Protein AF-A0A816T685-F1 (afdb_monomer_lite)

Radius of gyration: 14.07 Å; chains: 1; bounding box: 38×31×33 Å

Foldseek 3Di:
DDPDPDFDPPDLQDPQEGEAEAELAPPRNCQQLDPPHPRLVVLLSCVVSVHQAYEYEHEDQCNDVVRVDPVSVVVSLVSVLVSNVVSPHDSVRYHYHYDYPVVRDPVPDHDPSNPVGD

Sequence (118 aa):
MFRRYAMCFCSREDADCALLMVSASDGEFEAGISKYGQTREHTLLAYTLGIKQIIIGVNKMDTTRPPYSEDRFNEITLEVIKCMQKIGYQSHVITIIPMSGFYGDNLVQHSDKMPWFQ

InterPro domains:
  IPR000795 Translational (tr)-type GTP-binding domain [PF00009] (14-107)
  IPR027417 P-loop containing nucleoside triphosphate hydrolase [G3DSA:3.40.50.300] (6-118)
  IPR027417 P-loop containing nucleoside triphosphate hydrolase [SSF52540] (8-117)
  IPR050100 Translation factor GTPase superfamily members [PTHR23115] (13-118)

Structure (mmCIF, N/CA/C/O backbone):
data_AF-A0A816T685-F1
#
_entry.id   AF-A0A816T685-F1
#
loop_
_atom_site.group_PDB
_atom_site.id
_atom_site.type_symbol
_atom_site.label_atom_id
_atom_site.label_alt_id
_atom_site.label_comp_id
_atom_site.label_asym_id
_atom_site.label_entity_id
_atom_site.label_seq_id
_atom_site.pdbx_PDB_ins_code
_atom_site.Cartn_x
_atom_site.Cartn_y
_atom_site.Cartn_z
_atom_site.occupancy
_atom_site.B_iso_or_equiv
_atom_site.auth_seq_id
_atom_site.auth_comp_id
_atom_site.auth_asym_id
_atom_site.auth_atom_id
_atom_site.pdbx_PDB_model_num
ATOM 1 N N . MET A 1 1 ? -4.171 15.090 -18.394 1.00 32.56 1 MET A N 1
ATOM 2 C CA . MET A 1 1 ? -3.419 15.059 -17.118 1.00 32.56 1 MET A CA 1
ATOM 3 C C . MET A 1 1 ? -4.296 14.393 -16.052 1.00 32.56 1 MET A C 1
ATOM 5 O O . MET A 1 1 ? -4.934 15.070 -15.260 1.00 32.56 1 MET A O 1
ATOM 9 N N . 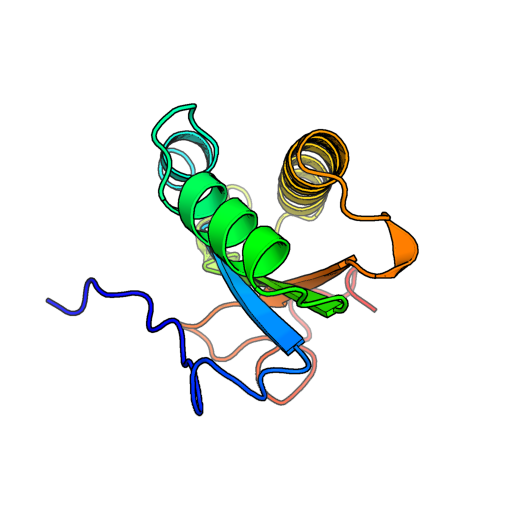PHE A 1 2 ? -4.419 13.061 -16.101 1.00 26.45 2 PHE A N 1
ATOM 10 C CA . PHE A 1 2 ? -5.257 12.269 -15.189 1.00 26.45 2 PHE A CA 1
ATOM 11 C C . PHE A 1 2 ? -4.505 12.038 -13.869 1.00 26.45 2 PHE A C 1
ATOM 13 O O . PHE A 1 2 ? -3.714 11.111 -13.740 1.00 26.45 2 PHE A O 1
ATOM 20 N N . ARG A 1 3 ? -4.715 12.927 -12.896 1.00 28.95 3 ARG A N 1
ATOM 21 C CA . ARG A 1 3 ? -4.254 12.783 -11.506 1.00 28.95 3 ARG A CA 1
ATOM 22 C C . ARG A 1 3 ? -5.460 12.853 -10.576 1.00 28.95 3 ARG A C 1
ATOM 24 O O . ARG A 1 3 ? -5.685 13.879 -9.949 1.00 28.95 3 ARG A O 1
ATOM 31 N N . ARG A 1 4 ? -6.247 11.780 -10.511 1.00 32.28 4 ARG A N 1
ATOM 32 C CA . ARG A 1 4 ? -7.156 11.483 -9.392 1.00 32.28 4 ARG A CA 1
ATOM 33 C C . ARG A 1 4 ? -7.274 9.967 -9.300 1.00 32.28 4 ARG A C 1
ATOM 35 O O . ARG A 1 4 ? -7.894 9.352 -10.159 1.00 32.28 4 ARG A O 1
ATOM 42 N N . TYR A 1 5 ? -6.620 9.375 -8.304 1.00 37.12 5 TYR A N 1
ATOM 43 C CA . TYR A 1 5 ? -6.903 8.003 -7.898 1.00 37.12 5 TYR A CA 1
ATOM 44 C C . TYR A 1 5 ? -8.368 7.978 -7.453 1.00 37.12 5 TYR A C 1
ATOM 46 O O . TYR A 1 5 ? -8.736 8.637 -6.482 1.00 37.12 5 TYR A O 1
ATOM 54 N N . ALA A 1 6 ? -9.212 7.325 -8.248 1.00 33.47 6 ALA A N 1
ATOM 55 C CA . ALA A 1 6 ? -10.629 7.183 -7.977 1.00 33.47 6 ALA A CA 1
ATOM 56 C C . ALA A 1 6 ? -10.798 6.199 -6.818 1.00 33.47 6 ALA A C 1
ATOM 58 O O . ALA A 1 6 ? -10.629 4.995 -6.985 1.00 33.47 6 ALA A O 1
ATOM 59 N N . MET A 1 7 ? -11.114 6.723 -5.638 1.00 41.91 7 MET A N 1
ATOM 60 C CA . MET A 1 7 ? -11.726 5.922 -4.590 1.00 41.91 7 MET A CA 1
ATOM 61 C C . MET A 1 7 ? -13.208 5.791 -4.950 1.00 41.91 7 MET A C 1
ATOM 63 O O . MET A 1 7 ? -13.951 6.773 -4.903 1.00 41.91 7 MET A O 1
ATOM 67 N N . CYS A 1 8 ? -13.618 4.613 -5.416 1.00 36.41 8 CYS A N 1
ATOM 68 C CA . CYS A 1 8 ? -15.006 4.341 -5.772 1.00 36.41 8 CYS A CA 1
ATOM 69 C C . CYS A 1 8 ? -15.786 4.017 -4.489 1.00 36.41 8 CYS A C 1
ATOM 71 O O . CYS A 1 8 ? -15.747 2.889 -4.010 1.00 36.41 8 CYS A O 1
ATOM 73 N N . PHE A 1 9 ? -16.458 5.014 -3.909 1.00 38.94 9 PHE A N 1
ATOM 74 C CA . PHE A 1 9 ? -17.498 4.785 -2.904 1.00 38.94 9 PHE A CA 1
ATOM 75 C C . PHE A 1 9 ? -18.818 4.532 -3.637 1.00 38.94 9 PHE A C 1
ATOM 77 O O . PHE A 1 9 ? -19.468 5.478 -4.083 1.00 38.94 9 PHE A O 1
ATOM 84 N N . CYS A 1 10 ? -19.226 3.272 -3.768 1.00 35.25 10 CYS A N 1
ATOM 85 C CA . CYS A 1 10 ? -20.617 2.960 -4.080 1.00 35.25 10 CYS A CA 1
ATOM 86 C C . CYS A 1 10 ? -21.398 3.131 -2.771 1.00 35.25 10 CYS A C 1
ATOM 88 O O . CYS A 1 10 ? -21.337 2.252 -1.929 1.00 35.25 10 CYS A O 1
ATOM 90 N N . SER A 1 11 ? -22.020 4.299 -2.580 1.00 39.06 11 SER A N 1
ATOM 91 C CA . SER A 1 11 ? -22.828 4.690 -1.410 1.00 39.06 11 SER A CA 1
ATOM 92 C C . SER A 1 11 ? -22.114 4.562 -0.054 1.00 39.06 11 SER A C 1
ATOM 94 O O . SER A 1 11 ? -21.847 3.485 0.456 1.00 39.06 11 SER A O 1
ATOM 96 N N . ARG A 1 12 ? -21.848 5.710 0.575 1.00 48.81 12 ARG A N 1
ATOM 97 C CA . ARG A 1 12 ? -21.144 5.906 1.862 1.00 48.81 12 ARG A CA 1
ATOM 98 C C . ARG A 1 12 ? -21.656 5.061 3.053 1.00 48.81 12 ARG A C 1
ATOM 100 O O . ARG A 1 12 ? -21.038 5.109 4.110 1.00 48.81 12 ARG A O 1
ATOM 107 N N . GLU A 1 13 ? -22.752 4.324 2.892 1.00 49.91 13 GLU A N 1
ATOM 108 C CA . GLU A 1 13 ? -23.515 3.668 3.958 1.00 49.91 13 GLU A CA 1
ATOM 109 C C . GLU A 1 13 ? -23.499 2.125 3.879 1.00 49.91 13 GLU A C 1
ATOM 111 O O . GLU A 1 13 ? -23.742 1.495 4.899 1.00 49.91 13 GLU A O 1
ATOM 116 N N . ASP A 1 14 ? -23.098 1.519 2.747 1.00 47.38 14 ASP A N 1
ATOM 117 C CA . ASP A 1 14 ? -23.110 0.050 2.538 1.00 47.38 14 ASP A CA 1
ATOM 118 C C . ASP A 1 14 ? -21.807 -0.489 1.903 1.00 47.38 14 ASP A C 1
ATOM 120 O O . ASP A 1 14 ? -21.795 -1.498 1.199 1.00 47.38 14 ASP A O 1
ATOM 124 N N . ALA A 1 15 ? -20.680 0.203 2.078 1.00 59.19 15 ALA A N 1
ATOM 125 C CA . ALA A 1 15 ? -19.406 -0.288 1.558 1.00 59.19 15 ALA A CA 1
ATOM 126 C C . ALA A 1 15 ? -18.848 -1.403 2.462 1.00 59.19 15 ALA A C 1
ATOM 128 O O . ALA A 1 15 ? -18.256 -1.128 3.503 1.00 59.19 15 ALA A O 1
ATOM 129 N N . ASP A 1 16 ? -18.986 -2.661 2.043 1.00 68.56 16 ASP A N 1
ATOM 130 C CA . ASP A 1 16 ? -18.424 -3.812 2.770 1.00 68.56 16 ASP A CA 1
ATOM 131 C C . ASP A 1 16 ? -16.889 -3.904 2.667 1.00 68.56 16 ASP A C 1
ATOM 133 O O . ASP A 1 16 ? -16.221 -4.429 3.567 1.00 68.56 16 ASP A O 1
ATOM 137 N N . CYS A 1 17 ? -16.323 -3.368 1.578 1.00 78.31 17 CYS A N 1
ATOM 138 C CA . CYS A 1 17 ? -14.901 -3.444 1.250 1.00 78.31 17 CYS A CA 1
ATOM 139 C C . CYS A 1 17 ? -14.368 -2.097 0.742 1.00 78.31 17 CYS A C 1
ATOM 141 O O . CYS A 1 17 ? -15.007 -1.428 -0.071 1.00 78.31 17 CYS A O 1
ATOM 143 N N . ALA A 1 18 ? -13.154 -1.730 1.157 1.00 83.50 18 ALA A N 1
ATOM 144 C CA . ALA A 1 18 ? -12.430 -0.573 0.633 1.00 83.50 18 ALA A CA 1
ATOM 145 C C . ALA A 1 18 ? -11.273 -1.019 -0.265 1.00 83.50 18 ALA A C 1
ATOM 147 O O . ALA A 1 18 ? -10.512 -1.912 0.100 1.00 83.50 18 ALA A O 1
ATOM 148 N N . LEU A 1 19 ? -11.103 -0.354 -1.410 1.00 84.75 19 LEU A N 1
ATOM 149 C CA . LEU A 1 19 ? -9.917 -0.493 -2.252 1.00 84.75 19 LEU A CA 1
ATOM 150 C C . LEU A 1 19 ? -9.040 0.750 -2.105 1.00 84.75 19 LEU A C 1
ATOM 152 O O . LEU A 1 19 ? -9.465 1.867 -2.411 1.00 84.75 19 LEU A O 1
ATOM 156 N N . LEU A 1 20 ? -7.800 0.549 -1.674 1.00 86.12 20 LEU A N 1
ATOM 157 C CA . LEU A 1 20 ? -6.802 1.594 -1.518 1.00 86.12 20 LEU A CA 1
ATOM 158 C C . LEU A 1 20 ? -5.663 1.379 -2.509 1.00 86.12 20 LEU A C 1
ATOM 160 O O . LEU A 1 20 ? -5.048 0.322 -2.542 1.00 86.12 20 LEU A O 1
ATOM 164 N N . MET A 1 21 ? -5.350 2.399 -3.299 1.00 87.00 21 MET A N 1
ATOM 165 C CA . MET A 1 21 ? -4.258 2.338 -4.270 1.00 87.00 21 MET A CA 1
ATOM 166 C C . MET A 1 21 ? -3.020 3.049 -3.729 1.00 87.00 21 MET A C 1
ATOM 168 O O . MET A 1 21 ? -3.092 4.210 -3.322 1.00 87.00 21 MET A O 1
ATOM 172 N N . VAL A 1 22 ? -1.881 2.364 -3.765 1.00 87.94 22 VAL A N 1
ATOM 173 C CA . VAL A 1 22 ? -0.570 2.861 -3.330 1.00 87.94 22 VAL A CA 1
ATOM 174 C C . VAL A 1 22 ? 0.390 2.800 -4.513 1.00 87.94 22 VAL A C 1
ATOM 176 O O . VAL A 1 22 ? 0.348 1.860 -5.293 1.00 87.94 22 VAL A O 1
ATOM 179 N N . SER A 1 23 ? 1.238 3.810 -4.683 1.00 88.00 23 SER A N 1
ATOM 180 C CA . SER A 1 23 ? 2.259 3.816 -5.737 1.00 88.00 23 SER A CA 1
ATOM 181 C C . SER A 1 23 ? 3.535 3.137 -5.243 1.00 88.00 23 SER A C 1
ATOM 183 O O . SER A 1 23 ? 3.962 3.427 -4.130 1.00 88.00 23 SER A O 1
ATOM 185 N N . ALA A 1 24 ? 4.145 2.279 -6.063 1.00 88.06 24 ALA A N 1
ATOM 186 C CA . ALA A 1 24 ? 5.448 1.665 -5.802 1.00 88.06 24 ALA A CA 1
ATOM 187 C C . ALA A 1 24 ? 6.637 2.526 -6.256 1.00 88.06 24 ALA A C 1
ATOM 189 O O . ALA A 1 24 ? 7.787 2.177 -5.992 1.00 88.06 24 ALA A O 1
ATOM 190 N N . SER A 1 25 ? 6.376 3.635 -6.957 1.00 86.62 25 SER A N 1
ATOM 191 C CA . SER A 1 25 ? 7.431 4.539 -7.410 1.00 86.62 25 SER A CA 1
ATOM 192 C C . SER A 1 25 ? 8.120 5.220 -6.226 1.00 86.62 25 SER A C 1
ATOM 194 O O . SER A 1 25 ? 7.454 5.761 -5.336 1.00 86.62 25 SER A O 1
ATOM 196 N N . ASP A 1 26 ? 9.450 5.279 -6.276 1.00 83.19 26 ASP A N 1
ATOM 197 C CA . ASP A 1 26 ? 10.262 5.997 -5.294 1.00 83.19 26 ASP A CA 1
ATOM 198 C C . ASP A 1 26 ? 9.869 7.482 -5.237 1.00 83.19 26 ASP A C 1
ATOM 200 O O . ASP A 1 26 ? 9.749 8.163 -6.260 1.00 83.19 26 ASP A O 1
ATOM 204 N N . GLY A 1 27 ? 9.639 7.988 -4.030 1.00 82.50 27 GLY A N 1
ATOM 205 C CA . GLY A 1 27 ? 9.172 9.341 -3.738 1.00 82.50 27 GLY A CA 1
ATOM 206 C C . GLY A 1 27 ? 7.648 9.478 -3.682 1.00 82.50 27 GLY A C 1
ATOM 207 O O . GLY A 1 27 ? 7.137 10.246 -2.865 1.00 82.50 27 GLY A O 1
ATOM 208 N N . GLU A 1 28 ? 6.898 8.740 -4.509 1.00 83.56 28 GLU A N 1
ATOM 209 C CA . GLU A 1 28 ? 5.428 8.749 -4.443 1.00 83.56 28 GLU A CA 1
ATOM 210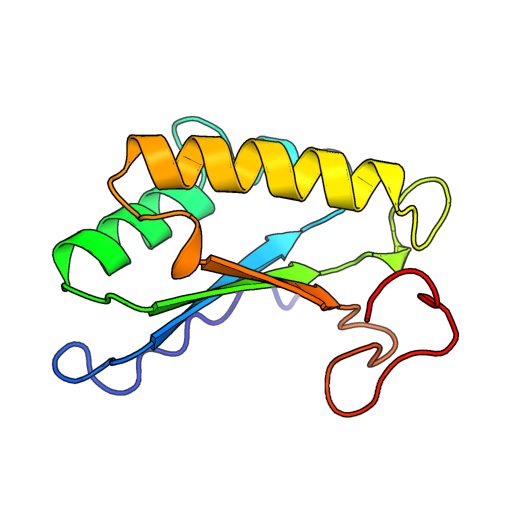 C C . GLU A 1 28 ? 4.913 7.912 -3.265 1.00 83.56 28 GLU A C 1
ATOM 212 O O . GLU A 1 28 ? 3.959 8.323 -2.596 1.00 83.56 28 GLU A O 1
ATOM 217 N N . PHE A 1 29 ? 5.555 6.771 -2.991 1.00 85.62 29 PHE A N 1
ATOM 218 C CA . PHE A 1 29 ? 5.228 5.919 -1.848 1.00 85.62 29 PHE A CA 1
ATOM 219 C C . PHE A 1 29 ? 5.413 6.665 -0.519 1.00 85.62 29 PHE A C 1
ATOM 221 O O . PHE A 1 29 ? 4.498 6.747 0.305 1.00 85.62 29 PHE A O 1
ATOM 228 N N . GLU A 1 30 ? 6.579 7.282 -0.341 1.00 85.38 30 GLU A N 1
ATOM 229 C CA . GLU A 1 30 ? 6.979 7.977 0.880 1.00 85.38 30 GLU A CA 1
ATOM 230 C C . GLU A 1 30 ? 6.104 9.212 1.128 1.00 85.38 30 GLU A C 1
ATOM 232 O O . GLU A 1 30 ? 5.701 9.483 2.262 1.00 85.38 30 GLU A O 1
ATOM 237 N N . ALA A 1 31 ? 5.733 9.934 0.065 1.00 84.38 31 ALA A N 1
ATOM 238 C CA . ALA A 1 31 ? 4.780 11.034 0.159 1.00 84.38 31 ALA A CA 1
ATOM 239 C C . ALA A 1 31 ? 3.387 10.545 0.597 1.00 84.38 31 ALA A C 1
ATOM 241 O O . ALA A 1 31 ? 2.736 11.190 1.426 1.00 84.38 31 ALA A O 1
ATOM 242 N N . GLY A 1 32 ? 2.945 9.392 0.084 1.00 79.81 32 GLY A N 1
ATOM 243 C CA . GLY A 1 32 ? 1.651 8.785 0.398 1.00 79.81 32 GLY A CA 1
ATOM 244 C C . GLY A 1 32 ? 1.533 8.256 1.830 1.00 79.81 32 GLY A C 1
ATOM 245 O O . GLY A 1 32 ? 0.477 8.415 2.442 1.00 79.81 32 GLY A O 1
ATOM 246 N N . ILE A 1 33 ? 2.604 7.676 2.383 1.00 81.75 33 ILE A N 1
ATOM 247 C CA . ILE A 1 33 ? 2.635 7.126 3.754 1.00 81.75 33 ILE A CA 1
ATOM 248 C C . ILE A 1 33 ? 3.007 8.170 4.824 1.00 81.75 33 ILE A C 1
ATOM 250 O O . ILE A 1 33 ? 2.948 7.897 6.026 1.00 81.75 33 ILE A O 1
ATOM 254 N N . SER A 1 34 ? 3.388 9.378 4.400 1.00 80.94 34 SER A N 1
ATOM 255 C CA . SER A 1 34 ? 3.750 10.477 5.295 1.00 80.94 34 SER A CA 1
ATOM 256 C C . SER A 1 34 ? 2.608 10.871 6.251 1.00 80.94 34 SER A C 1
ATOM 258 O O . SER A 1 34 ? 1.444 10.509 6.076 1.00 80.94 34 SER A O 1
ATOM 260 N N . LYS A 1 35 ? 2.921 11.659 7.293 1.00 70.31 35 LYS A N 1
ATOM 261 C CA . LYS A 1 35 ? 1.937 12.066 8.320 1.00 70.31 35 LYS A CA 1
ATOM 262 C C . LYS A 1 35 ? 0.705 12.786 7.756 1.00 70.31 35 LYS A C 1
ATOM 264 O O . LYS A 1 35 ? -0.360 12.638 8.346 1.00 70.31 35 LYS A O 1
ATOM 269 N N . TYR A 1 36 ? 0.865 13.513 6.651 1.00 71.19 36 TYR A N 1
ATOM 270 C CA . TYR A 1 36 ? -0.201 14.213 5.917 1.00 71.19 36 TYR A CA 1
ATOM 271 C C . TYR A 1 36 ? -0.516 13.529 4.578 1.00 71.19 36 TYR A C 1
ATOM 273 O O . TYR A 1 36 ? -1.079 14.132 3.667 1.00 71.19 36 TYR A O 1
ATOM 281 N N . GLY A 1 37 ? -0.085 12.278 4.434 1.00 77.88 37 GLY A N 1
ATOM 282 C CA . GLY A 1 37 ? -0.269 11.498 3.231 1.00 77.88 37 GLY A CA 1
ATOM 283 C C . GLY A 1 37 ? -1.732 11.118 3.039 1.00 77.88 37 GLY A C 1
ATOM 284 O O . GLY A 1 37 ? -2.424 10.712 3.976 1.00 77.88 37 GLY A O 1
ATOM 285 N N . GLN A 1 38 ? -2.188 11.219 1.793 1.00 78.31 38 GLN A N 1
ATOM 286 C CA . GLN A 1 38 ? -3.563 10.899 1.404 1.00 78.31 38 GLN A CA 1
ATOM 287 C C . GLN A 1 38 ? -3.935 9.452 1.748 1.00 78.31 38 GLN A C 1
ATOM 289 O O . GLN A 1 38 ? -5.052 9.185 2.175 1.00 78.31 38 GLN A O 1
ATOM 294 N N . THR A 1 39 ? -2.989 8.515 1.639 1.00 79.75 39 THR A N 1
ATOM 295 C CA . THR A 1 39 ? -3.204 7.096 1.954 1.00 79.75 39 THR A CA 1
ATOM 296 C C . THR A 1 39 ? -3.648 6.905 3.402 1.00 79.75 39 THR A C 1
ATOM 298 O O . THR A 1 39 ? -4.566 6.133 3.673 1.00 79.75 39 THR A O 1
ATOM 301 N N . ARG A 1 40 ? -3.049 7.647 4.341 1.00 80.00 40 ARG A N 1
ATOM 302 C CA . ARG A 1 40 ? -3.374 7.550 5.766 1.00 80.00 40 ARG A CA 1
ATOM 303 C C . ARG A 1 40 ? -4.734 8.160 6.091 1.00 80.00 40 ARG A C 1
ATOM 305 O O . ARG A 1 40 ? -5.500 7.552 6.831 1.00 80.00 40 ARG A O 1
ATOM 312 N N . GLU A 1 41 ? -5.027 9.334 5.540 1.00 84.25 41 GLU A N 1
ATOM 313 C CA . GLU A 1 41 ? -6.311 10.016 5.739 1.00 84.25 41 GLU A CA 1
ATOM 314 C C . GLU A 1 41 ? -7.469 9.159 5.216 1.00 84.25 41 GLU A C 1
ATOM 316 O O . GLU A 1 41 ? -8.420 8.873 5.938 1.00 84.25 41 GLU A O 1
ATOM 321 N N . HIS A 1 42 ? -7.332 8.645 3.997 1.00 83.06 42 HIS A N 1
ATOM 322 C CA . HIS A 1 42 ? -8.304 7.757 3.374 1.00 83.06 42 HIS A CA 1
ATOM 323 C C . HIS A 1 42 ? -8.521 6.452 4.147 1.00 83.06 42 HIS A C 1
ATOM 325 O O . HIS A 1 42 ? -9.657 6.016 4.323 1.00 83.06 42 HIS A O 1
ATOM 331 N N . THR A 1 43 ? -7.446 5.855 4.659 1.00 82.94 43 THR A N 1
ATOM 332 C CA . THR A 1 43 ? -7.528 4.643 5.485 1.00 82.94 43 THR A CA 1
ATOM 333 C C . THR A 1 43 ? -8.253 4.901 6.803 1.00 82.94 43 THR A C 1
ATOM 335 O O . THR A 1 43 ? -9.076 4.092 7.234 1.00 82.94 43 THR A O 1
ATOM 338 N N . LEU A 1 44 ? -7.958 6.033 7.449 1.00 84.94 44 LEU A N 1
ATOM 339 C CA . LEU A 1 44 ? -8.620 6.430 8.686 1.00 84.94 44 LEU A CA 1
ATOM 340 C C . LEU A 1 44 ? -10.116 6.655 8.451 1.00 84.94 44 LEU A C 1
ATOM 342 O O . LEU A 1 44 ? -10.931 6.178 9.234 1.00 84.94 44 LEU A O 1
AT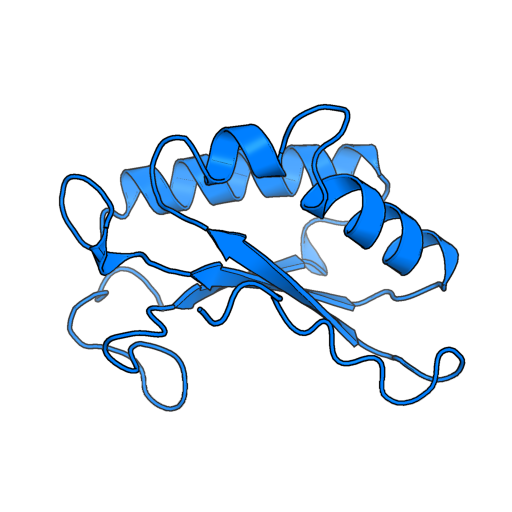OM 346 N N . LEU A 1 45 ? -10.479 7.317 7.351 1.00 85.75 45 LEU A N 1
ATOM 347 C CA . LEU A 1 45 ? -11.876 7.507 6.972 1.00 85.75 45 LEU A CA 1
ATOM 348 C C . LEU A 1 45 ? -12.586 6.163 6.760 1.00 85.75 45 LEU A C 1
ATOM 350 O O . LEU A 1 45 ? -13.648 5.953 7.342 1.00 85.75 45 LEU A O 1
ATOM 354 N N . ALA A 1 46 ? -11.980 5.226 6.023 1.00 84.25 46 ALA A N 1
ATOM 355 C CA . ALA A 1 46 ? -12.525 3.877 5.847 1.00 84.25 46 ALA A CA 1
ATOM 356 C C . ALA A 1 46 ? -12.751 3.161 7.193 1.00 84.25 46 ALA A C 1
ATOM 358 O O . ALA A 1 46 ? -13.791 2.537 7.395 1.00 84.25 46 ALA A O 1
ATOM 359 N N . TYR A 1 47 ? -11.828 3.333 8.147 1.00 84.69 47 TYR A N 1
ATOM 360 C CA . TYR A 1 47 ? -11.955 2.751 9.484 1.00 84.69 47 TYR A CA 1
ATOM 361 C C . TYR A 1 47 ? -13.117 3.370 10.269 1.00 84.69 47 TYR A C 1
ATOM 363 O O . TYR A 1 47 ? -13.916 2.657 10.868 1.00 84.69 47 TYR A O 1
ATOM 371 N N . THR A 1 48 ? -13.261 4.699 10.225 1.00 84.25 48 THR A N 1
ATOM 372 C CA . THR A 1 48 ? -14.371 5.397 10.899 1.00 84.25 48 THR A CA 1
ATOM 373 C C . THR A 1 48 ? -15.742 5.069 10.312 1.00 84.25 48 THR A C 1
ATOM 375 O O . THR A 1 48 ? -16.740 5.179 11.017 1.00 84.25 48 THR A O 1
ATOM 378 N N . LEU A 1 49 ? -15.792 4.644 9.046 1.00 83.50 49 LEU A N 1
ATOM 379 C CA . LEU A 1 49 ? -17.012 4.183 8.381 1.00 83.50 49 LEU A CA 1
ATOM 380 C C . LEU A 1 49 ? -17.361 2.723 8.720 1.00 83.50 49 LEU A C 1
ATOM 382 O O . LEU A 1 49 ? -18.419 2.250 8.325 1.00 83.50 49 LEU A O 1
ATOM 386 N N . GLY A 1 50 ? -16.508 2.010 9.463 1.00 80.62 50 GLY A N 1
ATOM 387 C CA . GLY A 1 50 ? -16.761 0.628 9.873 1.00 80.62 50 GLY A CA 1
ATOM 388 C C . GLY A 1 50 ? -16.432 -0.420 8.809 1.00 80.62 50 GLY A C 1
ATOM 389 O O . GLY A 1 50 ? -16.850 -1.570 8.947 1.00 80.62 50 GLY A O 1
ATOM 390 N N . ILE A 1 51 ? -15.667 -0.056 7.774 1.00 82.88 51 ILE A N 1
ATOM 391 C CA . ILE A 1 51 ? -15.229 -0.997 6.742 1.00 82.88 51 ILE A CA 1
ATOM 392 C C . ILE A 1 51 ? -14.244 -1.983 7.370 1.00 82.88 51 ILE A C 1
ATOM 394 O O . ILE A 1 51 ? -13.192 -1.596 7.875 1.00 82.88 51 ILE A O 1
ATOM 398 N N . LYS A 1 52 ? -14.591 -3.271 7.351 1.00 78.56 52 LYS A N 1
ATOM 399 C CA . LYS A 1 52 ? -13.781 -4.325 7.984 1.00 78.56 52 LYS A CA 1
ATOM 400 C C . LYS A 1 52 ? -12.757 -4.937 7.036 1.00 78.56 52 LYS A C 1
ATOM 402 O O . LYS A 1 52 ? -11.738 -5.428 7.507 1.00 78.56 52 LYS A O 1
ATOM 407 N N . GLN A 1 53 ? -13.026 -4.922 5.731 1.00 81.50 53 GLN A N 1
ATOM 408 C CA . GLN A 1 53 ? -12.167 -5.517 4.709 1.00 81.50 53 GLN A CA 1
ATOM 409 C C . GLN A 1 53 ? -11.506 -4.426 3.871 1.00 81.50 53 GLN A C 1
ATOM 411 O O . GLN A 1 53 ? -12.182 -3.553 3.323 1.00 81.50 53 GLN A O 1
ATOM 416 N N . ILE A 1 54 ? -10.181 -4.485 3.751 1.00 86.50 54 ILE A N 1
ATOM 417 C CA . ILE A 1 54 ? -9.423 -3.535 2.941 1.00 86.50 54 ILE A CA 1
ATOM 418 C C . ILE A 1 54 ? -8.500 -4.276 1.981 1.00 86.50 54 ILE A C 1
ATOM 420 O O . ILE A 1 54 ? -7.712 -5.140 2.364 1.00 86.50 54 ILE A O 1
ATOM 424 N N . ILE A 1 55 ? -8.600 -3.903 0.713 1.00 87.50 55 ILE A N 1
ATOM 425 C CA . ILE A 1 55 ? -7.739 -4.385 -0.356 1.00 87.50 55 ILE A CA 1
ATOM 426 C C . ILE A 1 55 ? -6.807 -3.243 -0.728 1.00 87.50 55 ILE A C 1
ATOM 428 O O . ILE A 1 55 ? -7.242 -2.111 -0.941 1.00 87.50 55 ILE A O 1
ATOM 432 N N . ILE A 1 56 ? -5.517 -3.534 -0.805 1.00 87.88 56 ILE A N 1
ATOM 433 C CA . ILE A 1 56 ? -4.484 -2.560 -1.120 1.00 87.88 56 ILE A CA 1
ATOM 434 C C . ILE A 1 56 ? -3.832 -2.955 -2.437 1.00 87.88 56 ILE A C 1
ATOM 436 O O . ILE A 1 56 ? -3.157 -3.975 -2.535 1.00 87.88 56 ILE A O 1
ATOM 440 N N . GLY A 1 57 ? -4.027 -2.130 -3.457 1.00 89.56 57 GLY A N 1
ATOM 441 C CA . GLY A 1 57 ? -3.375 -2.277 -4.749 1.00 89.56 57 GLY A CA 1
ATOM 442 C C . GLY A 1 57 ? -2.069 -1.495 -4.789 1.00 89.56 57 GLY A C 1
ATOM 443 O O . GLY A 1 57 ? -2.093 -0.264 -4.791 1.00 89.56 57 GLY A O 1
ATOM 444 N N . VAL A 1 58 ? -0.932 -2.184 -4.855 1.00 89.25 58 VAL A N 1
ATOM 445 C CA . VAL A 1 58 ? 0.382 -1.565 -5.071 1.00 89.25 58 VAL A CA 1
ATOM 446 C C . VAL A 1 58 ? 0.601 -1.416 -6.573 1.00 89.25 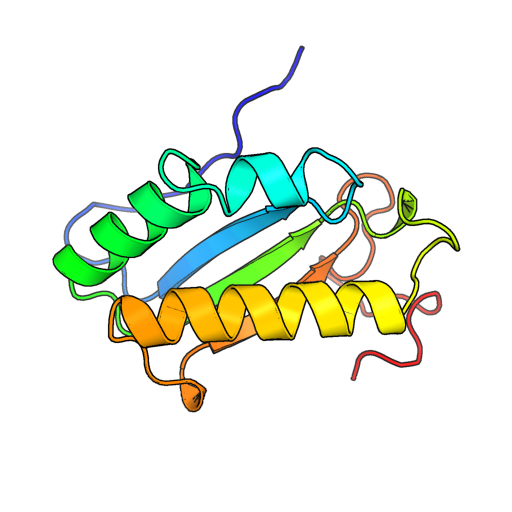58 VAL A C 1
ATOM 448 O O . VAL A 1 58 ? 0.881 -2.381 -7.269 1.00 89.25 58 VAL A O 1
ATOM 451 N N . ASN A 1 59 ? 0.425 -0.205 -7.089 1.00 87.00 59 ASN A N 1
ATOM 452 C CA . ASN A 1 59 ? 0.483 0.124 -8.508 1.00 87.00 59 ASN A CA 1
ATOM 453 C C . ASN A 1 59 ? 1.875 0.600 -8.945 1.00 87.00 59 ASN A C 1
ATOM 455 O O . ASN A 1 59 ? 2.679 1.038 -8.126 1.00 87.00 59 ASN A O 1
ATOM 459 N N . LYS A 1 60 ? 2.113 0.634 -10.260 1.00 85.38 60 LYS A N 1
ATOM 460 C CA . LYS A 1 60 ? 3.362 1.089 -10.894 1.00 85.38 60 LYS A CA 1
ATOM 461 C C . LYS A 1 60 ? 4.588 0.238 -10.541 1.00 85.38 60 LYS A C 1
ATOM 463 O O . LYS A 1 60 ? 5.702 0.760 -10.465 1.00 85.38 60 LYS A O 1
ATOM 468 N N . MET A 1 61 ? 4.405 -1.071 -10.363 1.00 84.25 61 MET A N 1
ATOM 469 C CA . MET A 1 61 ? 5.511 -2.018 -10.144 1.00 84.25 61 MET A CA 1
ATOM 470 C C . MET A 1 61 ? 6.538 -2.038 -11.290 1.00 84.25 61 MET A C 1
ATOM 472 O O . MET A 1 61 ? 7.676 -2.445 -11.099 1.00 84.25 61 MET A O 1
ATOM 476 N N . ASP A 1 62 ? 6.181 -1.535 -12.470 1.00 82.62 62 ASP A N 1
ATOM 477 C CA . ASP A 1 62 ? 7.094 -1.325 -13.596 1.00 82.62 62 ASP A CA 1
ATOM 478 C C . ASP A 1 62 ? 8.135 -0.216 -13.357 1.00 82.62 62 ASP A C 1
ATOM 480 O O . ASP A 1 62 ? 9.197 -0.223 -13.976 1.00 82.62 62 ASP A O 1
ATOM 484 N N . THR A 1 63 ? 7.849 0.730 -12.457 1.00 83.62 63 THR A N 1
ATOM 485 C CA . THR A 1 63 ? 8.723 1.885 -12.180 1.00 83.62 63 THR A CA 1
ATOM 486 C C . THR A 1 63 ? 9.748 1.636 -11.077 1.00 83.62 63 THR A C 1
ATOM 488 O O . THR A 1 63 ? 10.601 2.493 -10.834 1.00 83.62 63 THR A O 1
ATOM 491 N N . THR A 1 64 ? 9.671 0.488 -10.400 1.00 83.12 64 THR A N 1
ATOM 492 C CA . THR A 1 64 ? 10.631 0.122 -9.359 1.00 83.12 64 THR A CA 1
ATOM 493 C C . THR A 1 64 ? 12.009 -0.123 -9.972 1.00 83.12 64 THR A C 1
ATOM 495 O O . THR A 1 64 ? 12.149 -0.418 -11.160 1.00 83.12 64 THR A O 1
ATOM 498 N N . ARG A 1 65 ? 13.060 -0.003 -9.160 1.00 79.31 65 ARG A N 1
ATOM 499 C CA . ARG A 1 65 ? 14.439 -0.288 -9.575 1.00 79.31 65 ARG A CA 1
ATOM 500 C C . ARG A 1 65 ? 14.975 -1.450 -8.736 1.00 79.31 65 ARG A C 1
ATOM 502 O O . ARG A 1 65 ? 15.284 -1.214 -7.572 1.00 79.31 65 ARG A O 1
ATOM 509 N N . PRO A 1 66 ? 15.115 -2.678 -9.273 1.00 82.50 66 PRO A N 1
ATOM 510 C CA . PRO A 1 66 ? 14.752 -3.162 -10.616 1.00 82.50 66 PRO A CA 1
ATOM 511 C C . PRO A 1 66 ? 13.225 -3.249 -10.850 1.00 82.50 66 PRO A C 1
ATOM 513 O O . PRO A 1 66 ? 12.466 -3.228 -9.877 1.00 82.50 66 PRO A O 1
ATOM 516 N N . PRO A 1 67 ? 12.750 -3.317 -12.112 1.00 82.50 67 PRO A N 1
ATOM 517 C CA . PRO A 1 67 ? 11.319 -3.411 -12.413 1.00 82.50 67 PRO A CA 1
ATOM 518 C C . PRO A 1 67 ? 10.735 -4.713 -11.852 1.00 82.50 67 PRO A C 1
ATOM 520 O O . PRO A 1 67 ? 11.368 -5.761 -11.955 1.00 82.50 67 PRO A O 1
ATOM 523 N N . TYR A 1 68 ? 9.535 -4.640 -11.269 1.00 81.44 68 TYR A N 1
ATOM 524 C CA . TYR A 1 68 ? 8.848 -5.757 -10.603 1.00 81.44 68 TYR A CA 1
ATOM 525 C C . TYR A 1 68 ? 9.660 -6.402 -9.462 1.00 81.44 68 TYR A C 1
ATOM 527 O O . TYR A 1 68 ? 9.621 -7.617 -9.265 1.00 81.44 68 TYR A O 1
ATOM 535 N N . SER A 1 69 ? 10.399 -5.582 -8.706 1.00 84.44 69 SER A N 1
ATOM 536 C CA . SER A 1 69 ? 11.208 -6.046 -7.572 1.00 84.44 69 SER A CA 1
ATOM 537 C C . SER A 1 69 ? 10.340 -6.543 -6.412 1.00 84.44 69 SER A C 1
ATOM 539 O O . SER A 1 69 ? 9.517 -5.792 -5.881 1.00 84.44 69 SER A O 1
ATOM 541 N N . GLU A 1 70 ? 10.578 -7.784 -5.987 1.00 86.75 70 GLU A N 1
ATOM 542 C CA . GLU A 1 70 ? 9.938 -8.390 -4.816 1.00 86.75 70 GLU A CA 1
ATOM 543 C C . GLU A 1 70 ? 10.361 -7.684 -3.519 1.00 86.75 70 GLU A C 1
ATOM 545 O O . GLU A 1 70 ? 9.516 -7.366 -2.685 1.00 86.75 70 GLU A O 1
ATOM 550 N N . ASP A 1 71 ? 11.649 -7.350 -3.372 1.00 88.94 71 ASP A N 1
ATOM 551 C CA . ASP A 1 71 ? 12.170 -6.670 -2.179 1.00 88.94 71 ASP A CA 1
ATOM 552 C C . ASP A 1 71 ? 11.440 -5.348 -1.919 1.00 88.94 71 ASP A C 1
ATOM 554 O O . ASP A 1 71 ? 11.051 -5.043 -0.788 1.00 88.94 71 ASP A O 1
ATOM 558 N N . ARG A 1 72 ? 11.188 -4.580 -2.989 1.00 87.81 72 ARG A N 1
ATOM 559 C CA . ARG A 1 72 ? 10.476 -3.300 -2.898 1.00 87.81 72 ARG A CA 1
ATOM 560 C C . ARG A 1 72 ? 9.012 -3.501 -2.521 1.00 87.81 72 ARG A C 1
ATOM 562 O O . ARG A 1 72 ? 8.478 -2.745 -1.712 1.00 87.81 72 ARG A O 1
ATOM 569 N N . PHE A 1 73 ? 8.364 -4.522 -3.079 1.00 89.62 73 PHE A N 1
ATOM 570 C CA . PHE A 1 73 ? 6.993 -4.868 -2.711 1.00 89.62 73 PHE A CA 1
ATOM 571 C C . PHE A 1 73 ? 6.886 -5.299 -1.243 1.00 89.62 73 PHE A C 1
ATOM 573 O O . PHE A 1 73 ? 5.975 -4.856 -0.541 1.00 89.62 73 PHE A O 1
ATOM 580 N N . ASN A 1 74 ? 7.832 -6.106 -0.759 1.00 90.00 74 ASN A N 1
ATOM 581 C CA . ASN A 1 74 ? 7.885 -6.555 0.629 1.00 90.00 74 ASN A CA 1
ATOM 582 C C . ASN A 1 74 ? 8.103 -5.383 1.597 1.00 90.00 74 ASN A C 1
ATOM 584 O O . ASN A 1 74 ? 7.418 -5.291 2.616 1.00 90.00 74 ASN A O 1
ATOM 588 N N . GLU A 1 75 ? 8.987 -4.440 1.261 1.00 90.06 75 GLU A N 1
ATOM 589 C CA . GLU A 1 75 ? 9.193 -3.213 2.041 1.00 90.06 75 GLU A CA 1
ATOM 590 C C . GLU A 1 75 ? 7.903 -2.383 2.148 1.00 90.06 75 GLU A C 1
ATOM 592 O O . GLU A 1 75 ? 7.466 -2.035 3.250 1.00 90.06 75 GLU A O 1
ATOM 597 N N . ILE A 1 76 ? 7.254 -2.123 1.008 1.00 89.31 76 ILE A N 1
ATOM 598 C CA . ILE A 1 76 ? 5.988 -1.381 0.941 1.00 89.31 76 ILE A CA 1
ATOM 599 C C . ILE A 1 76 ? 4.915 -2.087 1.769 1.00 89.31 76 ILE A C 1
ATOM 601 O O . ILE A 1 76 ? 4.228 -1.455 2.570 1.00 89.31 76 ILE A O 1
ATOM 605 N N . THR A 1 77 ? 4.796 -3.403 1.609 1.00 89.19 77 THR A N 1
ATOM 606 C CA . THR A 1 77 ? 3.829 -4.237 2.321 1.00 89.19 77 THR A CA 1
ATOM 607 C C . THR A 1 77 ? 4.016 -4.132 3.831 1.00 89.19 77 THR A C 1
ATOM 609 O O . THR A 1 77 ? 3.053 -3.873 4.554 1.00 89.19 77 THR A O 1
ATOM 612 N N . LEU A 1 78 ? 5.250 -4.247 4.324 1.00 90.31 78 LEU A N 1
ATOM 613 C CA . LEU A 1 78 ? 5.548 -4.132 5.750 1.00 90.31 78 LEU A CA 1
ATOM 614 C C . LEU A 1 78 ? 5.202 -2.747 6.305 1.00 90.31 78 LEU A C 1
ATOM 616 O O . LEU A 1 78 ? 4.579 -2.649 7.364 1.00 90.31 78 LEU A O 1
ATOM 620 N N . GLU A 1 79 ? 5.576 -1.673 5.612 1.00 89.12 79 GLU A N 1
ATOM 621 C CA . GLU A 1 79 ? 5.294 -0.306 6.063 1.00 89.12 79 GLU A CA 1
ATOM 622 C C . GLU A 1 79 ? 3.796 0.022 6.035 1.00 89.12 79 GLU A C 1
ATOM 624 O O . GLU A 1 79 ? 3.264 0.628 6.972 1.00 89.12 79 GLU A O 1
ATOM 629 N N . VAL A 1 80 ? 3.083 -0.443 5.009 1.00 87.94 80 VAL A N 1
ATOM 630 C CA . VAL A 1 80 ? 1.629 -0.304 4.915 1.00 87.94 80 VAL A CA 1
ATOM 631 C C . VAL A 1 80 ? 0.939 -1.087 6.030 1.00 87.94 80 VAL A C 1
ATOM 633 O O . VAL A 1 80 ? 0.106 -0.511 6.730 1.00 87.94 80 VAL A O 1
ATOM 636 N N . ILE A 1 81 ? 1.321 -2.345 6.278 1.00 88.38 81 ILE A N 1
ATOM 637 C CA . ILE A 1 81 ? 0.773 -3.151 7.382 1.00 88.38 81 ILE A CA 1
ATOM 638 C C . ILE A 1 81 ? 1.016 -2.457 8.726 1.00 88.38 81 ILE A C 1
ATOM 640 O O . ILE A 1 81 ? 0.080 -2.317 9.512 1.00 88.38 81 ILE A O 1
ATOM 644 N N . LYS A 1 82 ? 2.229 -1.952 8.988 1.00 89.06 82 LYS A N 1
ATOM 645 C CA . LYS A 1 82 ? 2.523 -1.194 10.219 1.00 89.06 82 LYS A CA 1
ATOM 646 C C . LYS A 1 82 ? 1.639 0.046 10.351 1.00 89.06 82 LYS A C 1
ATOM 648 O O . LYS A 1 82 ? 1.210 0.384 11.454 1.00 89.06 82 LYS A O 1
ATOM 653 N N . CYS A 1 83 ? 1.381 0.753 9.252 1.00 86.50 83 CYS A N 1
ATOM 654 C CA . CYS A 1 83 ? 0.514 1.929 9.254 1.00 86.50 83 CYS A CA 1
ATOM 655 C C . CYS A 1 83 ? -0.945 1.551 9.557 1.00 86.50 83 CYS A C 1
ATOM 657 O O . CYS A 1 83 ? -1.583 2.181 10.399 1.00 86.50 83 CYS A O 1
ATOM 659 N N . MET A 1 84 ? -1.437 0.472 8.951 1.00 85.75 84 MET A N 1
ATOM 660 C CA . MET A 1 84 ? -2.787 -0.065 9.150 1.00 85.75 84 MET A CA 1
ATOM 661 C C . MET A 1 84 ? -3.002 -0.580 10.578 1.00 85.75 84 MET A C 1
ATOM 663 O O . MET A 1 84 ? -4.015 -0.269 11.207 1.00 85.75 84 MET A O 1
ATOM 667 N N . GLN A 1 85 ? -2.012 -1.283 11.134 1.00 87.94 85 GLN A N 1
ATOM 668 C CA . GLN A 1 85 ? -2.017 -1.745 12.524 1.00 87.94 85 GLN A CA 1
ATOM 669 C C . GLN A 1 85 ? -2.092 -0.578 13.517 1.00 87.94 85 GLN A C 1
ATOM 671 O O . GLN A 1 85 ? -2.803 -0.670 14.512 1.00 87.94 85 GLN A O 1
ATOM 676 N N . LYS A 1 86 ? -1.417 0.549 13.238 1.00 86.56 86 LYS A N 1
ATOM 677 C CA . LYS A 1 86 ? -1.518 1.768 14.068 1.00 86.56 86 LYS A CA 1
ATOM 678 C C . LYS A 1 86 ? -2.908 2.406 14.034 1.00 86.56 86 LYS A C 1
ATOM 680 O O . LYS A 1 86 ? -3.256 3.114 14.973 1.00 86.56 86 LYS A O 1
ATOM 685 N N . ILE A 1 87 ? -3.662 2.213 12.953 1.00 85.38 87 ILE A N 1
ATOM 686 C CA . ILE A 1 87 ? -5.027 2.738 12.805 1.00 85.38 87 ILE A CA 1
ATOM 687 C C . ILE A 1 87 ? -6.039 1.831 13.520 1.00 85.38 87 ILE A C 1
ATOM 689 O O . ILE A 1 87 ? -7.027 2.333 14.046 1.00 85.38 87 ILE A O 1
ATOM 693 N N . GLY A 1 88 ? -5.763 0.525 13.596 1.00 85.69 88 GLY A N 1
ATOM 694 C CA . GLY A 1 88 ? -6.607 -0.460 14.280 1.00 85.69 88 GLY A CA 1
ATOM 695 C C . GLY A 1 88 ? -7.059 -1.628 13.402 1.00 85.69 88 GLY A C 1
ATOM 696 O O . GLY A 1 88 ? -7.811 -2.479 13.870 1.00 85.69 88 GLY A O 1
ATOM 697 N N . TYR A 1 89 ? -6.602 -1.706 12.147 1.00 85.69 89 TYR A N 1
ATOM 698 C CA . TYR A 1 89 ? -6.888 -2.850 11.281 1.00 85.69 89 TYR A CA 1
ATOM 699 C C . TYR A 1 89 ? -6.087 -4.085 11.699 1.00 85.69 89 TYR A C 1
ATOM 701 O O . TYR A 1 89 ? -4.911 -4.004 12.063 1.00 85.69 89 TYR A O 1
ATOM 709 N N . GLN A 1 90 ? -6.722 -5.251 11.600 1.00 82.12 90 GLN A N 1
ATOM 710 C CA . GLN A 1 90 ? -6.071 -6.533 11.848 1.00 82.12 90 GLN A CA 1
ATOM 711 C C . GLN A 1 90 ? -5.340 -6.993 10.580 1.00 82.12 90 GLN A C 1
ATOM 713 O O . GLN A 1 90 ? -5.848 -6.845 9.477 1.00 82.12 90 GLN A O 1
ATOM 718 N N . SER A 1 91 ? -4.151 -7.581 10.706 1.00 77.06 91 SER A N 1
ATOM 719 C CA . SER A 1 91 ? -3.345 -7.971 9.535 1.00 77.06 91 SER A CA 1
ATOM 720 C C . SER A 1 91 ? -4.025 -8.994 8.620 1.00 77.06 91 SER A C 1
ATOM 722 O O . SER A 1 91 ? -3.755 -9.004 7.427 1.00 77.06 91 SER A O 1
ATOM 724 N N . HIS A 1 92 ? -4.920 -9.829 9.152 1.00 79.88 92 HIS A N 1
ATOM 725 C CA . HIS A 1 92 ? -5.603 -10.876 8.387 1.00 79.88 92 HIS A CA 1
ATOM 726 C C . HIS A 1 92 ? -6.728 -10.359 7.478 1.00 79.88 92 HIS A C 1
ATOM 728 O O . HIS A 1 92 ? -7.152 -11.088 6.589 1.00 79.88 92 HIS A O 1
ATOM 734 N N . VAL A 1 93 ? -7.222 -9.134 7.694 1.00 81.19 93 VAL A N 1
ATOM 735 C CA . VAL A 1 93 ? -8.246 -8.515 6.826 1.00 81.19 93 VAL A CA 1
ATOM 736 C C . VAL A 1 93 ? -7.643 -7.651 5.718 1.00 81.19 93 VAL A C 1
ATOM 738 O O . VAL A 1 93 ? -8.378 -7.061 4.928 1.00 81.19 93 VAL A O 1
ATOM 741 N N . ILE A 1 94 ? -6.312 -7.540 5.687 1.00 85.25 94 ILE A N 1
ATOM 742 C CA . ILE A 1 94 ? -5.581 -6.721 4.726 1.00 85.25 94 ILE A CA 1
ATOM 743 C C . ILE A 1 94 ? -5.066 -7.639 3.624 1.00 85.25 94 ILE A C 1
ATOM 745 O O . ILE A 1 94 ? -4.196 -8.477 3.858 1.00 85.25 94 ILE A O 1
ATOM 749 N N . THR A 1 95 ? -5.569 -7.450 2.409 1.00 87.06 95 THR A N 1
ATOM 750 C CA . THR A 1 95 ? -5.048 -8.123 1.213 1.00 87.06 95 THR A CA 1
ATOM 751 C C . THR A 1 95 ? -4.247 -7.122 0.397 1.00 87.06 95 THR A C 1
ATOM 753 O O . THR A 1 95 ? -4.741 -6.034 0.113 1.00 87.06 95 THR A O 1
ATOM 756 N N . ILE A 1 96 ? -3.016 -7.466 0.017 1.00 88.31 96 ILE A N 1
ATOM 757 C CA . ILE A 1 96 ? -2.132 -6.582 -0.751 1.00 88.31 96 ILE A CA 1
ATOM 758 C C . ILE A 1 96 ? -1.828 -7.245 -2.089 1.00 88.31 96 ILE A C 1
ATOM 760 O O . ILE A 1 96 ? -1.397 -8.393 -2.124 1.00 88.31 96 ILE A O 1
ATOM 764 N N . ILE A 1 97 ? -2.067 -6.522 -3.180 1.00 88.06 97 ILE A N 1
ATOM 765 C CA . ILE A 1 97 ? -1.937 -7.028 -4.547 1.00 88.06 97 ILE A CA 1
ATOM 766 C C . ILE A 1 97 ? -1.001 -6.090 -5.324 1.00 88.06 97 ILE A C 1
ATOM 768 O O . ILE A 1 97 ? -1.318 -4.904 -5.460 1.00 88.06 97 ILE A O 1
ATOM 772 N N . PRO A 1 98 ? 0.141 -6.569 -5.846 1.00 87.62 98 PRO A N 1
ATOM 773 C CA . PRO A 1 98 ? 0.959 -5.821 -6.782 1.00 87.62 98 PRO A CA 1
ATOM 774 C C . PRO A 1 98 ? 0.270 -5.790 -8.143 1.00 87.62 98 PRO A C 1
ATOM 776 O O . PRO A 1 98 ? -0.143 -6.820 -8.670 1.00 87.62 98 PRO A O 1
ATOM 779 N N . MET A 1 99 ? 0.165 -4.606 -8.730 1.00 85.62 99 MET A N 1
ATOM 780 C CA . MET A 1 99 ? -0.446 -4.363 -10.031 1.00 85.62 99 MET A CA 1
ATOM 781 C C . MET A 1 99 ? 0.397 -3.373 -10.844 1.00 85.62 99 MET A C 1
ATOM 783 O O . MET A 1 99 ? 1.133 -2.541 -10.305 1.00 85.62 99 MET A O 1
ATOM 787 N N . SER A 1 100 ? 0.25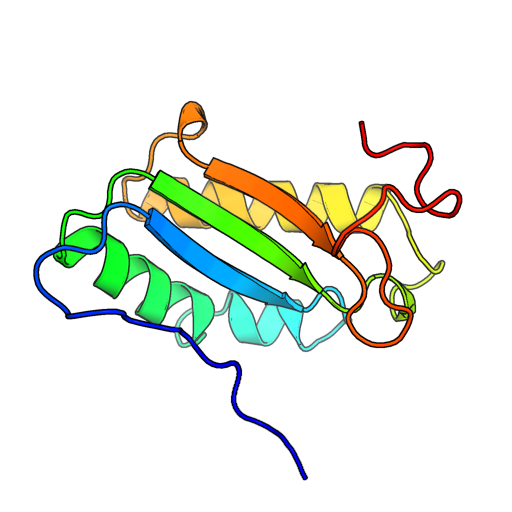5 -3.412 -12.168 1.00 81.62 100 SER A N 1
ATOM 788 C CA . SER A 1 100 ? 0.716 -2.322 -13.035 1.00 81.62 100 SER A CA 1
ATOM 789 C C . SER A 1 100 ? -0.406 -1.882 -13.963 1.00 81.62 100 SER A C 1
ATOM 791 O O . SER A 1 100 ? -0.766 -2.568 -14.918 1.00 81.62 100 SER A O 1
ATOM 793 N N . GLY A 1 101 ? -0.940 -0.690 -13.699 1.00 75.50 101 GLY A N 1
ATOM 794 C CA . GLY A 1 101 ? -2.004 -0.097 -14.505 1.00 75.50 101 GLY A CA 1
ATOM 795 C C . GLY A 1 101 ? -1.584 0.301 -15.922 1.00 75.50 101 GLY A C 1
ATOM 796 O O . GLY A 1 101 ? -2.458 0.491 -16.760 1.00 75.50 101 GLY A O 1
ATOM 797 N N . PHE A 1 102 ? -0.282 0.431 -16.211 1.00 73.75 102 PHE A N 1
ATOM 798 C CA . PHE A 1 102 ? 0.188 0.757 -17.563 1.0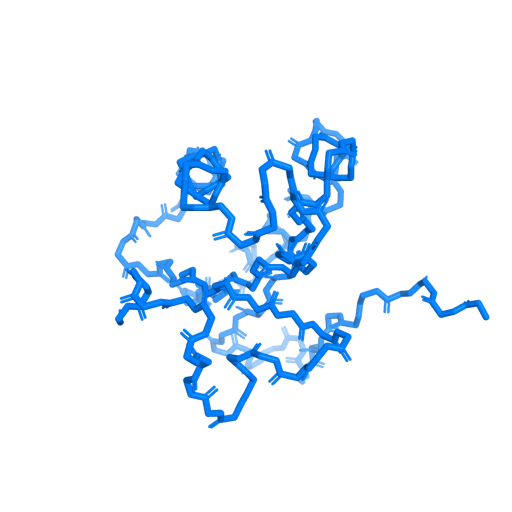0 73.75 102 PHE A CA 1
ATOM 799 C C . PHE A 1 102 ? 0.202 -0.474 -18.473 1.00 73.75 102 PHE A C 1
ATOM 801 O O . PHE A 1 102 ? -0.230 -0.400 -19.619 1.00 73.75 102 PHE A O 1
ATOM 808 N N . TYR A 1 103 ? 0.669 -1.607 -17.949 1.00 70.56 103 TYR A N 1
ATOM 809 C CA . TYR A 1 103 ? 0.787 -2.851 -18.710 1.00 70.56 103 TYR A CA 1
ATOM 810 C C . TYR A 1 103 ? -0.419 -3.783 -18.564 1.00 70.56 103 TYR A C 1
ATOM 812 O O . TYR A 1 103 ? -0.516 -4.754 -19.307 1.00 70.56 103 TYR A O 1
ATOM 820 N N . GLY A 1 104 ? -1.344 -3.501 -17.643 1.00 71.19 104 GLY A N 1
ATOM 821 C CA . GLY A 1 104 ? -2.489 -4.378 -17.392 1.00 71.19 104 GLY A CA 1
ATOM 822 C C . GLY A 1 104 ? -2.167 -5.573 -16.483 1.00 71.19 104 GLY A C 1
ATOM 823 O O . GLY A 1 104 ? -2.999 -6.466 -16.339 1.00 71.19 104 GLY A O 1
ATOM 824 N N . ASP A 1 105 ? -0.973 -5.607 -15.882 1.00 72.19 105 ASP A N 1
ATOM 825 C CA . ASP A 1 105 ? -0.475 -6.747 -15.106 1.00 72.19 105 ASP A CA 1
ATOM 826 C C . ASP A 1 105 ? -1.243 -6.891 -13.775 1.00 72.19 105 ASP A C 1
ATOM 828 O O . ASP A 1 105 ? -1.388 -5.909 -13.037 1.00 72.19 105 ASP A O 1
ATOM 832 N N . ASN A 1 106 ? -1.693 -8.117 -13.461 1.00 70.25 106 ASN A N 1
ATOM 833 C CA . ASN A 1 106 ? -2.441 -8.500 -12.247 1.00 70.25 106 ASN A CA 1
ATOM 834 C C . ASN A 1 106 ? -3.809 -7.814 -12.053 1.00 70.25 106 ASN A C 1
ATOM 836 O O . ASN A 1 106 ? -4.336 -7.783 -10.944 1.00 70.25 106 ASN A O 1
ATOM 840 N N . LEU A 1 107 ? -4.410 -7.280 -13.122 1.00 68.00 107 LEU A N 1
ATOM 841 C CA . LEU A 1 107 ? -5.745 -6.664 -13.069 1.00 68.00 107 LEU A CA 1
ATOM 842 C C . LEU A 1 107 ? -6.885 -7.644 -13.388 1.00 68.00 107 LEU A C 1
ATOM 844 O O . LEU A 1 107 ? -7.978 -7.515 -12.844 1.00 68.00 107 LEU A O 1
ATOM 848 N N . VAL A 1 108 ? -6.643 -8.607 -14.280 1.00 66.12 108 VAL A N 1
ATOM 849 C CA . VAL A 1 108 ? -7.634 -9.622 -14.706 1.00 66.12 108 VAL A CA 1
ATOM 850 C C . VAL A 1 108 ? -7.004 -11.013 -14.802 1.00 66.12 108 VAL A C 1
ATOM 852 O O . VAL A 1 108 ? -7.677 -12.014 -14.573 1.00 66.12 108 VAL A O 1
ATOM 855 N N . GLN A 1 109 ? -5.712 -11.084 -15.129 1.00 70.56 109 GLN A N 1
ATOM 856 C CA . GLN A 1 109 ? -4.933 -12.318 -15.211 1.00 70.56 109 GLN A CA 1
ATOM 857 C C . GLN A 1 109 ? -3.618 -12.142 -14.452 1.00 70.56 109 GLN A C 1
ATOM 859 O O . GLN A 1 109 ? -3.088 -11.027 -14.381 1.00 70.56 109 GLN A O 1
ATOM 864 N N . HIS A 1 110 ? -3.109 -13.241 -13.895 1.00 67.56 110 HIS A N 1
ATOM 865 C CA . HIS A 1 110 ? -1.777 -13.268 -13.301 1.00 67.56 110 HIS A CA 1
ATOM 866 C C . HIS A 1 110 ? -0.736 -12.920 -14.367 1.00 67.56 110 HIS A C 1
ATOM 868 O O . HIS A 1 110 ? -0.795 -13.418 -15.490 1.00 67.56 110 HIS A O 1
ATOM 874 N N . SER A 1 111 ? 0.193 -12.036 -14.016 1.00 71.19 111 SER A N 1
ATOM 875 C CA . SER A 1 111 ? 1.289 -11.653 -14.897 1.00 71.19 111 SER A CA 1
ATOM 876 C C . SER A 1 111 ? 2.470 -12.606 -14.735 1.00 71.19 111 SER A C 1
ATOM 878 O O . SER A 1 111 ? 2.980 -12.782 -13.630 1.00 71.19 111 SER A O 1
ATOM 880 N N . ASP A 1 112 ? 2.989 -13.120 -15.852 1.00 70.44 112 ASP A N 1
ATOM 881 C CA . ASP A 1 112 ? 4.219 -13.930 -15.887 1.00 70.44 112 ASP A CA 1
ATOM 882 C C . ASP A 1 112 ? 5.466 -13.149 -15.425 1.00 70.44 112 ASP A C 1
ATOM 884 O O . ASP A 1 112 ? 6.510 -13.734 -15.139 1.00 70.44 112 ASP A O 1
ATOM 888 N N . LYS A 1 113 ? 5.378 -11.812 -15.348 1.00 70.75 113 LYS A N 1
ATOM 889 C CA . LYS A 1 113 ? 6.476 -10.934 -14.910 1.00 70.75 113 LYS A CA 1
ATOM 890 C C . LYS A 1 113 ? 6.668 -10.913 -13.394 1.00 70.75 113 LYS A C 1
ATOM 892 O O . LYS A 1 113 ? 7.696 -10.428 -12.928 1.00 70.75 113 LYS A O 1
ATOM 897 N N . MET A 1 114 ? 5.694 -11.408 -12.631 1.00 71.38 114 MET A N 1
ATOM 898 C CA . MET A 1 114 ? 5.739 -11.472 -11.167 1.00 71.38 114 MET A CA 1
ATOM 899 C C . MET A 1 114 ? 5.517 -12.917 -10.692 1.00 71.38 114 MET A C 1
ATOM 901 O O . MET A 1 114 ? 4.529 -13.186 -10.014 1.00 71.38 114 MET A O 1
ATOM 905 N N . PRO A 1 115 ? 6.423 -13.863 -11.015 1.00 72.06 115 PRO A N 1
ATOM 906 C CA . PRO A 1 115 ? 6.265 -15.271 -10.632 1.00 72.06 115 PRO A CA 1
ATOM 907 C C . PRO A 1 115 ? 6.341 -15.497 -9.113 1.00 72.06 115 PRO A C 1
ATOM 909 O O . PRO A 1 115 ? 5.938 -16.548 -8.624 1.00 72.06 115 PRO A O 1
ATOM 912 N N . TRP A 1 116 ? 6.868 -14.518 -8.374 1.00 78.00 116 TRP A N 1
ATOM 913 C CA . TRP A 1 116 ? 6.942 -14.505 -6.914 1.00 78.00 116 TRP A CA 1
ATOM 914 C C . TRP A 1 116 ? 5.601 -14.170 -6.241 1.00 78.00 116 TRP A C 1
ATOM 916 O O . TRP A 1 116 ? 5.433 -14.451 -5.058 1.00 78.00 116 TRP A O 1
ATOM 926 N N . PHE A 1 117 ? 4.640 -13.585 -6.966 1.00 73.19 117 PHE A N 1
ATOM 927 C CA . PHE A 1 117 ? 3.317 -13.266 -6.433 1.00 73.19 117 PHE A CA 1
ATOM 928 C C . PHE A 1 117 ? 2.326 -14.391 -6.773 1.00 73.19 117 PHE A C 1
ATOM 930 O O . PHE A 1 117 ? 1.974 -14.568 -7.943 1.00 73.19 117 PHE A O 1
ATOM 937 N N . GLN A 1 118 ? 1.889 -15.143 -5.755 1.00 62.81 118 GLN A N 1
ATOM 938 C CA . GLN A 1 118 ? 0.899 -16.228 -5.856 1.00 62.81 118 GLN A CA 1
ATOM 939 C C . GLN A 1 118 ? -0.395 -15.888 -5.121 1.00 62.81 118 GLN A C 1
ATOM 941 O O . GLN A 1 118 ? -0.308 -15.392 -3.975 1.00 62.81 118 GLN A O 1
#

Secondary structure (DSSP, 8-state):
---------S-TT---EEEEEEE-STTHHHHHHSTT-HHHHHHHHHHHTT--EEEEEEE-GGGSSSTT-HHHHHHHHHHHHHHHHHHT--GGGEEEEE-BTTTTBTSSS--TT-TT--

pLDDT: mean 76.51, std 15.8, range [26.45, 90.31]

Organism: NCBI:txid392030